Protein AF-A0A7J3TEE0-F1 (afdb_monomer)

Solvent-accessible surface area (backbone atoms only — not comparable to full-atom values): 5230 Å² total; per-residue (Å²): 127,77,56,94,64,92,69,82,49,39,93,88,77,66,43,64,88,68,67,87,52,91,75,44,59,32,32,27,68,42,61,43,82,46,66,81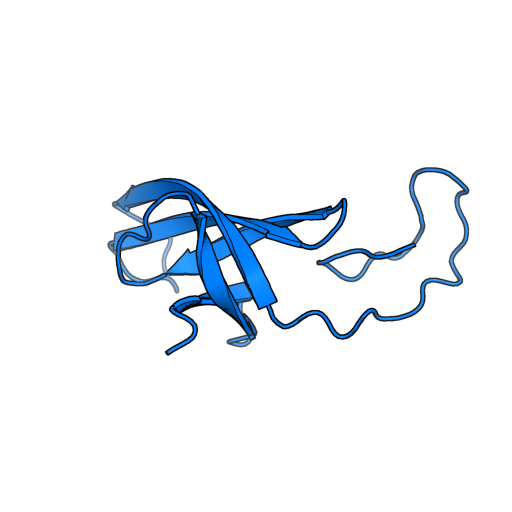,48,62,92,94,52,65,55,58,36,19,47,30,35,28,35,42,96,92,44,76,49,70,27,38,20,89,56,89,62,56,67,68,39,46,27,36,46,47,72,79,84,90,47,49,32,42,45,73,59,127

Nearest PDB structures (foldseek):
  5l37-assembly1_C  TM=6.788E-01  e=3.802E-01  Mycolicibacterium smegmatis MC2 155
  3rln-assembly1_A  TM=6.475E-01  e=5.022E-01  Homo sapiens
  5l37-assembly1_D  TM=6.829E-01  e=8.764E-01  Mycolicibacterium smegmatis MC2 155
  2rcf-assembly1_D  TM=6.750E-01  e=4.167E+00  Halothiobacillus neapolitanus
  8p5d-assembly1_SCC  TM=5.470E-01  e=4.405E+00  Spraguea lophii 42_110

Secondary structure (DSSP, 8-state):
---SS--SS-TTT--S--------EEEEEEEEEEESPPTTS-SEEEEEEEEETTEEEEEEESS---TT-EEEEEE-SSSEEEEE--

pLDDT: mean 87.25, std 10.18, range [57.22, 97.69]

Sequence (86 aa):
MEFLVKRDFCPSCYSQDIEDSNFNNGSVIHSVKLIATPAGFPDEYYLIMARHSKIVFFCRSPISLNKGTEIVVRDDGDGPVCSPST

Mean predicted aligned error: 5.76 Å

Structure (mmCIF, N/CA/C/O backbone):
data_AF-A0A7J3TEE0-F1
#
_entry.id   AF-A0A7J3TEE0-F1
#
loop_
_atom_site.group_PDB
_atom_site.id
_atom_site.type_symbol
_atom_site.label_atom_id
_atom_site.label_alt_id
_atom_site.label_comp_id
_atom_site.label_asym_id
_atom_site.label_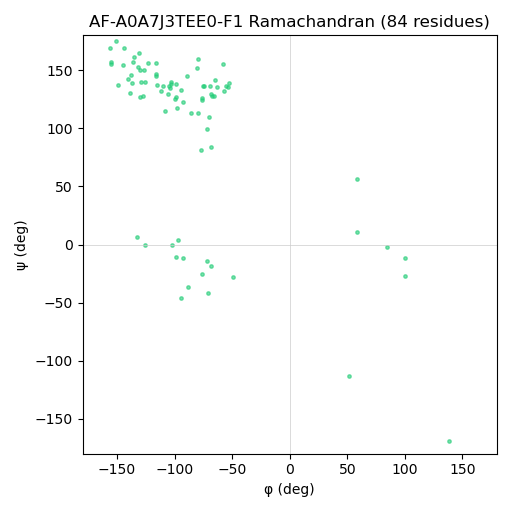entity_id
_atom_site.label_seq_id
_atom_site.pdbx_PDB_ins_code
_atom_site.Cartn_x
_atom_site.Cartn_y
_atom_site.Cartn_z
_atom_site.occupancy
_atom_site.B_iso_or_equiv
_atom_site.auth_seq_id
_atom_site.auth_comp_id
_atom_site.auth_asym_id
_atom_site.auth_atom_id
_atom_site.pdbx_PDB_model_num
ATOM 1 N N . MET A 1 1 ? 3.974 21.585 2.102 1.00 57.22 1 MET A N 1
ATOM 2 C CA . MET A 1 1 ? 2.852 20.809 1.519 1.00 57.22 1 MET A CA 1
ATOM 3 C C . MET A 1 1 ? 3.401 19.428 1.264 1.00 57.22 1 MET A C 1
ATOM 5 O O . MET A 1 1 ? 4.482 19.344 0.709 1.00 57.22 1 MET A O 1
ATOM 9 N N . GLU A 1 2 ? 2.719 18.390 1.722 1.00 62.16 2 GLU A N 1
ATOM 10 C CA . GLU A 1 2 ? 3.277 17.037 1.758 1.00 62.16 2 GLU A CA 1
ATOM 11 C C . GLU A 1 2 ? 2.702 16.196 0.610 1.00 62.16 2 GLU A C 1
ATOM 13 O O . GLU A 1 2 ? 1.501 16.264 0.321 1.00 62.16 2 GLU A O 1
ATOM 18 N N . PHE A 1 3 ? 3.553 15.408 -0.043 1.00 65.56 3 PHE A N 1
ATOM 19 C CA . PHE A 1 3 ? 3.173 14.465 -1.092 1.00 65.56 3 PHE A CA 1
ATOM 20 C C . PHE A 1 3 ? 3.761 13.095 -0.765 1.00 65.56 3 PHE A C 1
ATOM 22 O O . PHE A 1 3 ? 4.902 13.004 -0.332 1.00 65.56 3 PHE A O 1
ATOM 29 N N . LEU A 1 4 ? 2.994 12.028 -1.008 1.00 63.84 4 LEU A N 1
ATOM 30 C CA . LEU A 1 4 ? 3.495 10.665 -0.810 1.00 63.84 4 LEU A CA 1
ATOM 31 C C . LEU A 1 4 ? 4.541 10.278 -1.863 1.00 63.84 4 LEU A C 1
ATOM 33 O O . LEU A 1 4 ? 5.524 9.613 -1.566 1.00 63.84 4 LEU A O 1
ATOM 37 N N . VAL A 1 5 ? 4.284 10.652 -3.113 1.00 67.25 5 VAL A N 1
ATOM 38 C CA . VAL A 1 5 ? 5.155 10.330 -4.240 1.00 67.25 5 VAL A CA 1
ATOM 39 C C . VAL A 1 5 ? 5.895 11.595 -4.614 1.00 67.25 5 VAL A C 1
ATOM 41 O O . VAL A 1 5 ? 5.273 12.660 -4.698 1.00 67.25 5 VAL A O 1
ATOM 44 N N . LYS A 1 6 ? 7.199 11.468 -4.863 1.00 70.75 6 LYS A N 1
ATOM 45 C CA . LYS A 1 6 ? 8.015 12.562 -5.378 1.00 70.75 6 LYS A CA 1
ATOM 46 C C . LYS A 1 6 ? 7.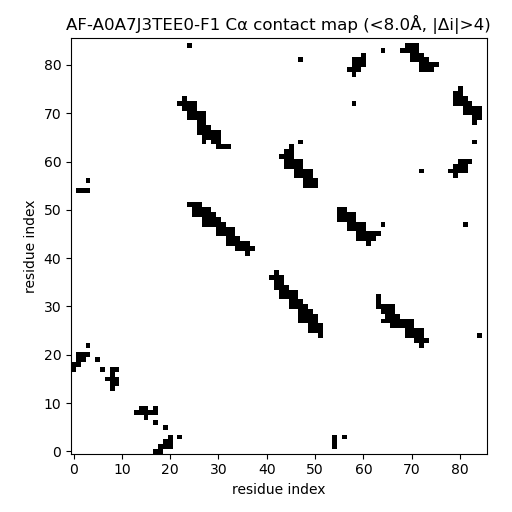381 13.128 -6.648 1.00 70.75 6 LYS A C 1
ATOM 48 O O . LYS A 1 6 ? 6.918 12.385 -7.513 1.00 70.75 6 LYS A O 1
ATOM 53 N N . ARG A 1 7 ? 7.331 14.453 -6.741 1.00 75.00 7 ARG A N 1
ATOM 54 C CA . ARG A 1 7 ? 6.783 15.168 -7.895 1.00 75.00 7 ARG A CA 1
ATOM 55 C C . ARG A 1 7 ? 7.798 16.167 -8.408 1.00 75.00 7 ARG A C 1
ATOM 57 O O . ARG A 1 7 ? 8.557 16.720 -7.624 1.00 75.00 7 ARG A O 1
ATOM 64 N N . ASP A 1 8 ? 7.742 16.429 -9.706 1.00 82.19 8 ASP A N 1
ATOM 65 C CA . ASP A 1 8 ? 8.570 17.461 -10.332 1.00 82.19 8 ASP A CA 1
ATOM 66 C C . ASP A 1 8 ? 8.040 18.876 -10.046 1.00 82.19 8 ASP A C 1
ATOM 68 O O . ASP A 1 8 ? 8.796 19.841 -10.071 1.00 82.19 8 ASP A O 1
ATOM 72 N N . PHE A 1 9 ? 6.735 19.020 -9.777 1.00 84.38 9 PHE A N 1
ATOM 73 C CA . PHE A 1 9 ? 6.113 20.295 -9.417 1.00 84.38 9 PHE A CA 1
ATOM 74 C C . PHE A 1 9 ? 4.819 20.116 -8.607 1.00 84.38 9 PHE A C 1
ATOM 76 O O . PHE A 1 9 ? 4.119 19.099 -8.686 1.00 84.38 9 PHE A O 1
ATOM 83 N N . CYS A 1 10 ? 4.475 21.137 -7.820 1.00 81.75 10 CYS A N 1
ATOM 84 C CA . CYS A 1 10 ? 3.216 21.200 -7.089 1.00 81.75 10 CYS A CA 1
ATOM 85 C C . CYS A 1 10 ? 2.064 21.550 -8.050 1.00 81.75 10 CYS A C 1
ATOM 87 O O . CYS A 1 10 ? 2.103 22.609 -8.670 1.00 81.75 10 CYS A O 1
ATOM 89 N N . PRO A 1 11 ? 0.984 20.754 -8.148 1.00 82.94 11 PRO A N 1
ATOM 90 C CA . PRO A 1 11 ? -0.116 21.043 -9.075 1.00 82.94 11 PRO A CA 1
ATOM 91 C C . PRO A 1 11 ? -0.924 22.296 -8.700 1.00 82.94 11 PRO A C 1
ATOM 93 O O . PRO A 1 11 ? -1.654 22.819 -9.533 1.00 82.94 11 PRO A O 1
ATOM 96 N N . SER A 1 12 ? -0.827 22.764 -7.451 1.00 85.88 12 SER A N 1
ATOM 97 C CA . SER A 1 12 ? -1.593 23.918 -6.968 1.00 85.88 12 SER A CA 1
ATOM 98 C C . SER A 1 12 ? -0.883 25.248 -7.215 1.00 85.88 12 SER A C 1
ATOM 100 O O . SER A 1 12 ? -1.544 26.246 -7.480 1.00 85.88 12 SER A O 1
ATOM 102 N N . CYS A 1 13 ? 0.449 25.283 -7.092 1.00 87.75 13 CYS A N 1
ATOM 103 C CA . CYS A 1 13 ? 1.238 26.517 -7.198 1.00 87.75 13 CYS A CA 1
ATOM 104 C C . CYS A 1 13 ? 2.366 26.460 -8.237 1.00 87.75 13 CYS A C 1
ATOM 106 O O . CYS A 1 13 ? 3.078 27.444 -8.393 1.00 87.75 13 CYS A O 1
ATOM 108 N N . TYR A 1 14 ? 2.543 25.328 -8.923 1.00 85.88 14 TYR A N 1
ATOM 109 C CA . TYR A 1 14 ? 3.588 25.070 -9.923 1.00 85.88 14 TYR A CA 1
ATOM 110 C C . TYR A 1 14 ? 5.032 25.230 -9.420 1.00 85.88 14 TYR A C 1
ATOM 112 O O . TYR A 1 14 ? 5.965 25.191 -10.217 1.00 85.88 14 TYR A O 1
ATOM 120 N N . SER A 1 15 ? 5.229 25.362 -8.104 1.00 85.69 15 SER A N 1
ATOM 121 C CA . SER A 1 15 ? 6.559 25.395 -7.495 1.00 85.69 15 SER A CA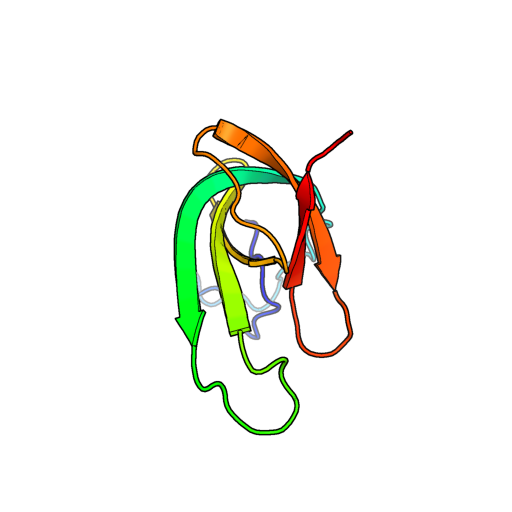 1
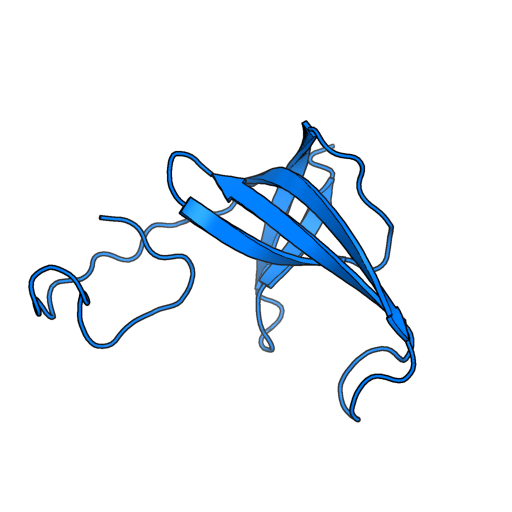ATOM 122 C C . SER A 1 15 ? 7.276 24.058 -7.671 1.00 85.69 15 SER A C 1
ATOM 124 O O . SER A 1 15 ? 6.652 23.000 -7.538 1.00 85.69 15 SER A O 1
ATOM 126 N N . GLN A 1 16 ? 8.581 24.129 -7.926 1.00 85.88 16 GLN A N 1
ATOM 127 C CA . GLN A 1 16 ? 9.503 22.989 -7.936 1.00 85.88 16 GLN A CA 1
ATOM 128 C C . GLN A 1 16 ? 10.179 22.780 -6.571 1.00 85.88 16 GLN A C 1
ATOM 130 O O . GLN A 1 16 ? 10.759 21.725 -6.332 1.00 85.88 16 GLN A O 1
ATOM 135 N N . ASP A 1 17 ? 10.053 23.749 -5.659 1.00 79.31 17 ASP A N 1
ATOM 136 C CA . ASP A 1 17 ? 10.556 23.649 -4.289 1.00 79.31 17 ASP A CA 1
ATOM 137 C C . ASP A 1 17 ? 9.607 22.773 -3.461 1.00 79.31 17 ASP A C 1
ATOM 139 O O . ASP A 1 17 ? 8.705 23.258 -2.768 1.00 79.31 17 ASP A O 1
ATOM 143 N N . ILE A 1 18 ? 9.768 21.456 -3.601 1.00 75.38 18 ILE A N 1
ATOM 144 C CA . ILE A 1 18 ? 9.022 20.440 -2.859 1.00 75.38 18 ILE A CA 1
ATOM 145 C C . ILE A 1 18 ? 9.970 19.794 -1.855 1.00 75.38 18 ILE A C 1
ATOM 147 O O . ILE A 1 18 ? 10.926 19.123 -2.233 1.00 75.38 18 ILE A O 1
ATOM 151 N N . GLU A 1 19 ? 9.692 19.996 -0.571 1.00 70.62 19 GLU A N 1
ATOM 152 C CA . GLU A 1 19 ? 10.385 19.284 0.500 1.00 70.62 19 GLU A CA 1
ATOM 153 C C . GLU A 1 19 ? 9.899 17.833 0.575 1.00 70.62 19 GLU A C 1
ATOM 155 O O . GLU A 1 19 ? 8.693 17.564 0.536 1.00 70.62 19 GLU A O 1
ATOM 160 N N . ASP A 1 20 ? 10.842 16.904 0.726 1.00 65.50 20 ASP A N 1
ATOM 161 C CA . ASP A 1 20 ? 10.539 15.499 0.973 1.00 65.50 20 ASP A CA 1
ATOM 162 C C . ASP A 1 20 ? 9.965 15.353 2.390 1.00 65.50 20 ASP A C 1
ATOM 164 O O . ASP A 1 20 ? 10.663 15.500 3.396 1.00 65.50 20 ASP A O 1
ATOM 168 N N . SER A 1 21 ? 8.669 15.055 2.490 1.00 64.25 21 SER A N 1
ATOM 169 C CA . SER A 1 21 ? 8.066 14.693 3.770 1.00 64.25 21 SER A CA 1
ATOM 170 C C . SER A 1 21 ? 8.382 13.230 4.070 1.00 64.25 21 SER A C 1
ATOM 172 O O . SER A 1 21 ? 7.884 12.341 3.377 1.00 64.25 21 SER A O 1
ATOM 174 N N . ASN A 1 22 ? 9.187 12.974 5.105 1.00 63.53 22 ASN A N 1
ATOM 175 C CA . ASN A 1 22 ? 9.476 11.626 5.601 1.00 63.53 22 ASN A CA 1
ATOM 176 C C . ASN A 1 22 ? 8.232 11.017 6.245 1.00 63.53 22 ASN A C 1
ATOM 178 O O . ASN A 1 22 ? 8.015 11.083 7.455 1.00 63.53 22 ASN A O 1
ATOM 182 N N . PHE A 1 23 ? 7.398 10.444 5.395 1.00 74.00 23 PHE A N 1
ATOM 183 C CA . PHE A 1 23 ? 6.120 9.895 5.764 1.00 74.00 23 PHE A CA 1
ATOM 184 C C . PHE A 1 23 ? 6.218 8.377 5.973 1.00 74.00 23 PHE A C 1
ATOM 186 O O . PHE A 1 23 ? 6.515 7.644 5.033 1.00 74.00 23 PHE A O 1
ATOM 193 N N . ASN A 1 24 ? 5.957 7.890 7.192 1.00 86.44 24 ASN A N 1
ATOM 194 C CA . ASN A 1 24 ? 6.106 6.467 7.523 1.00 86.44 24 ASN A CA 1
ATOM 195 C C . ASN A 1 24 ? 4.918 5.838 8.275 1.00 86.44 24 ASN A C 1
ATOM 197 O O . ASN A 1 24 ? 5.036 4.684 8.686 1.00 86.44 24 ASN A O 1
ATOM 201 N N . ASN A 1 25 ? 3.789 6.539 8.469 1.00 91.69 25 ASN A N 1
ATOM 202 C CA . ASN A 1 25 ? 2.671 6.021 9.275 1.00 91.69 25 ASN A CA 1
ATOM 203 C C . ASN A 1 25 ? 1.267 6.494 8.862 1.00 91.69 25 ASN A C 1
ATOM 205 O O . ASN A 1 25 ? 1.031 7.658 8.621 1.00 91.69 25 ASN A O 1
ATOM 209 N N . GLY A 1 26 ? 0.248 5.651 8.829 1.00 93.25 26 GLY A N 1
ATOM 210 C CA . GLY A 1 26 ? -1.088 6.125 8.444 1.00 93.25 26 GLY A CA 1
ATOM 211 C C . GLY A 1 26 ? -2.209 5.341 9.073 1.00 93.25 26 GLY A C 1
ATOM 212 O O . GLY A 1 26 ? -1.976 4.319 9.700 1.00 93.25 26 GLY A O 1
ATOM 213 N N . SER A 1 27 ? -3.433 5.792 8.828 1.00 96.69 27 SER A N 1
ATOM 214 C CA . SER A 1 27 ? -4.639 5.080 9.228 1.00 96.69 27 SER A CA 1
ATOM 215 C C . SER A 1 27 ? -5.380 4.573 7.998 1.00 96.69 27 SER A C 1
ATOM 217 O O . SER A 1 27 ? -5.589 5.313 7.030 1.00 96.69 27 SER A O 1
ATOM 219 N N . VAL A 1 28 ? -5.780 3.305 8.011 1.00 97.44 28 VAL A N 1
ATOM 220 C CA . VAL A 1 28 ? -6.468 2.668 6.882 1.00 97.44 28 VAL A CA 1
ATOM 221 C C . VAL A 1 28 ? -7.862 3.266 6.693 1.00 97.44 28 VAL A C 1
ATOM 223 O O . VAL A 1 28 ? -8.679 3.318 7.610 1.00 97.44 28 VAL A O 1
ATOM 226 N N . ILE A 1 29 ? -8.173 3.673 5.466 1.00 97.69 29 ILE A N 1
ATOM 227 C CA . ILE A 1 29 ? -9.510 4.109 5.051 1.00 97.69 29 ILE A CA 1
ATOM 228 C C . ILE A 1 29 ? -10.273 2.937 4.432 1.00 97.69 29 ILE A C 1
ATOM 230 O O . ILE A 1 29 ? -11.453 2.737 4.736 1.00 97.69 29 ILE A O 1
ATOM 234 N N . HIS A 1 30 ? -9.612 2.194 3.542 1.00 97.56 30 HIS A N 1
ATOM 235 C CA . HIS A 1 30 ? -10.217 1.123 2.760 1.00 97.56 30 HIS A CA 1
ATOM 236 C C . HIS A 1 30 ? -9.173 0.090 2.316 1.00 97.56 30 HIS A C 1
ATOM 238 O O . HIS A 1 30 ? -7.989 0.402 2.221 1.00 97.56 30 HIS A O 1
ATOM 244 N N . SER A 1 31 ? -9.624 -1.127 2.021 1.00 97.31 31 SER A N 1
ATOM 245 C CA . SER A 1 31 ? -8.788 -2.251 1.597 1.00 97.31 31 SER A CA 1
ATOM 246 C C . SER A 1 31 ? -9.501 -3.002 0.478 1.00 97.31 31 SER A C 1
ATOM 248 O O . SER A 1 31 ? -10.682 -3.326 0.615 1.00 97.31 31 SER A O 1
ATOM 250 N N . VAL A 1 32 ? -8.796 -3.266 -0.622 1.00 96.81 32 VAL A N 1
ATOM 251 C CA . VAL A 1 32 ? -9.318 -4.004 -1.780 1.00 96.81 32 VAL A CA 1
ATOM 252 C C . VAL A 1 32 ? -8.363 -5.139 -2.117 1.00 96.81 32 VAL A C 1
ATOM 254 O O . VAL A 1 32 ? -7.173 -4.903 -2.308 1.00 96.81 32 VAL A O 1
ATOM 257 N N . LYS A 1 33 ? -8.879 -6.368 -2.223 1.00 96.44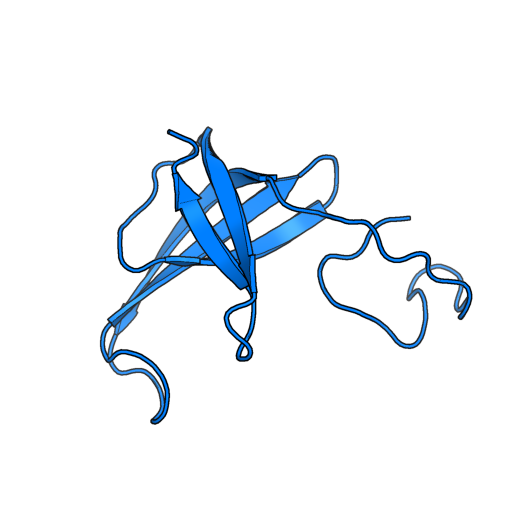 33 LYS A N 1
ATOM 258 C CA . LYS A 1 33 ? -8.088 -7.508 -2.697 1.00 96.44 33 LYS A CA 1
ATOM 259 C C . LYS A 1 33 ? -7.921 -7.420 -4.213 1.00 96.44 33 LYS A C 1
ATOM 261 O O . LYS A 1 33 ? -8.913 -7.352 -4.936 1.00 96.44 33 LYS A O 1
ATOM 266 N N . LEU A 1 34 ? -6.679 -7.461 -4.677 1.00 93.88 34 LEU A N 1
ATOM 267 C CA . LEU A 1 34 ? -6.323 -7.613 -6.081 1.00 93.88 34 LEU A CA 1
ATOM 268 C C . LEU A 1 34 ? -5.865 -9.052 -6.331 1.00 93.88 34 LEU A C 1
ATOM 270 O O . LEU A 1 34 ? -5.178 -9.650 -5.504 1.00 93.88 34 LEU A O 1
ATOM 274 N N . ILE A 1 35 ? -6.285 -9.597 -7.469 1.00 92.75 35 ILE A N 1
ATOM 275 C CA . ILE A 1 35 ? -5.965 -10.947 -7.944 1.00 92.75 35 ILE A CA 1
ATOM 276 C C . ILE A 1 35 ? -5.504 -10.862 -9.400 1.00 92.75 35 ILE A C 1
ATOM 278 O O . ILE A 1 35 ? -5.938 -9.958 -10.115 1.00 92.75 35 ILE A O 1
ATOM 282 N N . ALA A 1 36 ? -4.677 -11.816 -9.835 1.00 82.19 36 ALA A N 1
ATOM 283 C CA . ALA A 1 36 ? -4.146 -11.894 -11.200 1.00 82.19 36 ALA A CA 1
ATOM 284 C C . ALA A 1 36 ? -3.349 -10.638 -11.597 1.00 82.19 36 ALA A C 1
ATOM 286 O O . ALA A 1 36 ? -3.655 -9.939 -12.565 1.00 82.19 36 ALA A O 1
ATOM 287 N N . THR A 1 37 ? -2.336 -10.321 -10.799 1.00 84.69 37 THR A N 1
ATOM 288 C CA . THR A 1 37 ? -1.525 -9.111 -10.951 1.00 84.69 37 THR A CA 1
ATOM 289 C C . THR A 1 37 ? -0.467 -9.260 -12.053 1.00 84.69 37 THR A C 1
ATOM 291 O O . THR A 1 37 ? -0.097 -10.381 -12.402 1.00 84.69 37 THR A O 1
ATOM 294 N N . PRO A 1 38 ? 0.062 -8.151 -12.604 1.00 84.50 38 PRO A N 1
ATOM 295 C CA . PRO A 1 38 ? 1.127 -8.200 -13.604 1.00 84.50 38 PRO A CA 1
ATOM 296 C C . PRO A 1 38 ? 2.390 -8.917 -13.105 1.00 84.50 38 PRO A C 1
ATOM 298 O O . PRO A 1 38 ? 2.684 -8.921 -11.908 1.00 84.50 38 PRO A O 1
ATOM 301 N N . ALA A 1 39 ? 3.173 -9.458 -14.043 1.00 84.44 39 ALA A N 1
ATOM 302 C CA . ALA A 1 39 ? 4.470 -10.062 -13.748 1.00 84.44 39 ALA A CA 1
ATOM 303 C C . ALA A 1 39 ? 5.393 -9.077 -13.003 1.00 84.44 39 ALA A C 1
ATOM 305 O O . ALA A 1 39 ? 5.472 -7.904 -13.366 1.00 84.44 39 ALA A O 1
ATOM 306 N N . GLY A 1 40 ? 6.085 -9.573 -11.974 1.00 81.69 40 GLY A N 1
ATOM 307 C CA . GLY A 1 40 ? 6.891 -8.761 -11.051 1.00 81.69 40 GLY A CA 1
ATOM 308 C C . GLY A 1 40 ? 6.196 -8.459 -9.719 1.00 81.69 40 GLY A C 1
ATOM 309 O O . GLY A 1 40 ? 6.862 -8.060 -8.773 1.00 81.69 40 GLY A O 1
ATOM 310 N N . PHE A 1 41 ? 4.890 -8.726 -9.604 1.00 84.38 41 PHE A N 1
ATOM 311 C CA . PHE A 1 41 ? 4.126 -8.590 -8.361 1.00 84.38 41 PHE A CA 1
ATOM 312 C C . PHE A 1 41 ? 3.580 -9.947 -7.885 1.00 84.38 41 PHE A C 1
ATOM 314 O O . PHE A 1 41 ? 3.413 -10.849 -8.707 1.00 84.38 41 PHE A O 1
ATOM 321 N N . PRO A 1 42 ? 3.282 -10.115 -6.580 1.00 84.62 42 PRO A N 1
ATOM 322 C CA . PRO A 1 42 ? 2.624 -11.321 -6.078 1.00 84.62 42 PRO A CA 1
ATOM 323 C C . PRO A 1 42 ? 1.225 -11.481 -6.677 1.00 84.62 42 PRO A C 1
ATOM 325 O O . PRO A 1 42 ? 0.465 -10.517 -6.640 1.00 84.62 42 PRO A O 1
ATOM 328 N N . ASP A 1 43 ? 0.869 -12.695 -7.115 1.00 88.75 43 ASP A N 1
ATOM 329 C CA . ASP A 1 43 ? -0.406 -13.032 -7.785 1.00 88.75 43 ASP A CA 1
ATOM 330 C C . ASP A 1 43 ? -1.668 -12.515 -7.071 1.00 88.75 43 ASP A C 1
ATOM 332 O O . ASP A 1 43 ? -2.697 -12.261 -7.709 1.00 88.75 43 ASP A O 1
ATOM 336 N N . GLU A 1 44 ? -1.591 -12.363 -5.748 1.00 93.69 44 GLU A N 1
ATOM 337 C CA . GLU A 1 44 ? -2.590 -11.684 -4.937 1.00 93.69 44 GLU A CA 1
ATOM 338 C C . GLU A 1 44 ? -1.954 -10.767 -3.885 1.00 93.69 44 GLU A C 1
ATOM 340 O O . GLU A 1 44 ? -0.985 -11.120 -3.213 1.00 93.69 44 GLU A O 1
ATOM 345 N N . TYR A 1 45 ? -2.543 -9.585 -3.709 1.00 94.50 45 TYR A N 1
ATOM 346 C CA . TYR A 1 45 ? -2.234 -8.672 -2.609 1.00 94.50 45 TYR A CA 1
ATOM 347 C C . TYR A 1 45 ? -3.420 -7.743 -2.335 1.00 94.50 45 TYR A C 1
ATOM 349 O O . TYR A 1 45 ? -4.373 -7.664 -3.110 1.00 94.50 45 TYR A O 1
ATOM 357 N N . TYR A 1 46 ? -3.374 -7.015 -1.224 1.00 96.44 46 TYR A N 1
ATOM 358 C CA . TYR A 1 46 ? -4.345 -5.979 -0.899 1.00 96.44 46 TYR A CA 1
ATOM 359 C C . TYR A 1 46 ? -3.801 -4.603 -1.261 1.00 96.44 46 TYR A C 1
AT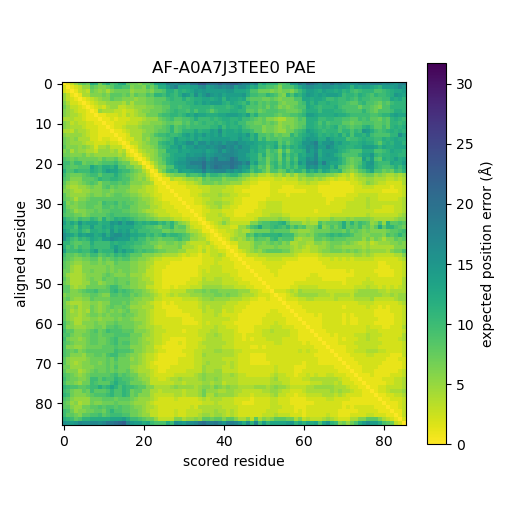OM 361 O O . TYR A 1 46 ? -2.713 -4.216 -0.831 1.00 96.44 46 TYR A O 1
ATOM 369 N N . LEU A 1 47 ? -4.574 -3.849 -2.038 1.00 96.06 47 LEU A N 1
ATOM 370 C CA . LEU A 1 47 ? -4.364 -2.424 -2.227 1.00 96.06 47 LEU A CA 1
ATOM 371 C C . LEU A 1 47 ? -5.072 -1.682 -1.093 1.00 96.06 47 LEU A C 1
ATOM 373 O O . LEU A 1 47 ? -6.301 -1.691 -0.983 1.00 96.06 47 LEU A O 1
ATOM 377 N N . ILE A 1 48 ? -4.279 -1.049 -0.241 1.00 97.31 48 ILE A N 1
ATOM 378 C CA . ILE A 1 48 ? -4.741 -0.327 0.936 1.00 97.31 48 ILE A CA 1
ATOM 379 C C . ILE A 1 48 ? -4.788 1.157 0.603 1.00 97.31 48 ILE A C 1
ATOM 381 O O . ILE A 1 48 ? -3.786 1.738 0.194 1.00 97.31 48 ILE A O 1
ATOM 385 N N . MET A 1 49 ? -5.946 1.778 0.802 1.00 96.81 49 MET A N 1
ATOM 386 C CA . MET A 1 49 ? -6.083 3.229 0.833 1.00 96.81 49 MET A CA 1
ATOM 387 C C . MET A 1 49 ? -5.953 3.686 2.282 1.00 96.81 49 MET A C 1
ATOM 389 O O . MET A 1 49 ? -6.739 3.267 3.134 1.00 96.81 49 MET A O 1
ATOM 393 N N . ALA A 1 50 ? -5.004 4.570 2.560 1.00 95.25 50 ALA A N 1
ATOM 394 C CA . ALA A 1 50 ? -4.738 5.085 3.895 1.00 95.25 50 ALA A CA 1
ATOM 395 C C . ALA A 1 50 ? -4.634 6.612 3.899 1.00 95.25 50 ALA A C 1
ATOM 397 O O . ALA A 1 50 ? -4.547 7.262 2.854 1.00 95.25 50 ALA A O 1
ATOM 398 N N . ARG A 1 51 ? -4.700 7.194 5.095 1.00 93.56 51 ARG A N 1
ATOM 399 C CA . ARG A 1 51 ? -4.570 8.631 5.319 1.00 93.56 51 ARG A CA 1
ATOM 400 C C . ARG A 1 51 ? -3.482 8.918 6.331 1.00 93.56 51 ARG A C 1
ATOM 402 O O . ARG A 1 51 ? -3.424 8.277 7.374 1.00 93.56 51 ARG A O 1
ATOM 409 N N . HIS A 1 52 ? -2.715 9.959 6.052 1.00 90.12 52 HIS A N 1
ATOM 410 C CA . HIS A 1 52 ? -1.906 10.644 7.044 1.00 90.12 52 HIS A CA 1
ATOM 411 C C . HIS A 1 52 ? -2.164 12.133 6.957 1.00 90.12 52 HIS A C 1
ATOM 413 O O . HIS A 1 52 ? -2.090 12.722 5.877 1.00 90.12 52 HIS A O 1
ATOM 419 N N . SER A 1 53 ? -2.502 12.743 8.090 1.00 87.06 53 SER A N 1
ATOM 420 C CA . SER A 1 53 ? -2.884 14.152 8.135 1.00 87.06 53 SER A CA 1
ATOM 421 C C . SER A 1 53 ? -3.981 14.457 7.094 1.00 87.06 53 SER A C 1
ATOM 423 O O . SER A 1 53 ? -5.100 13.948 7.201 1.00 87.06 53 SER A O 1
ATOM 425 N N . LYS A 1 54 ? -3.680 15.259 6.062 1.00 83.50 54 LYS A N 1
ATOM 426 C CA . LYS A 1 54 ? -4.616 15.615 4.976 1.00 83.50 54 LYS A CA 1
ATOM 427 C C . LYS A 1 54 ? -4.374 14.844 3.671 1.00 83.50 54 LYS A C 1
ATOM 429 O O . LYS A 1 54 ? -5.102 15.059 2.705 1.00 83.50 54 LYS A O 1
ATOM 434 N N . ILE A 1 55 ? -3.382 13.959 3.632 1.00 85.38 55 ILE A N 1
ATOM 435 C CA . ILE A 1 55 ? -2.988 13.208 2.440 1.00 85.38 55 ILE A CA 1
ATOM 436 C C . ILE A 1 55 ? -3.690 11.858 2.448 1.00 8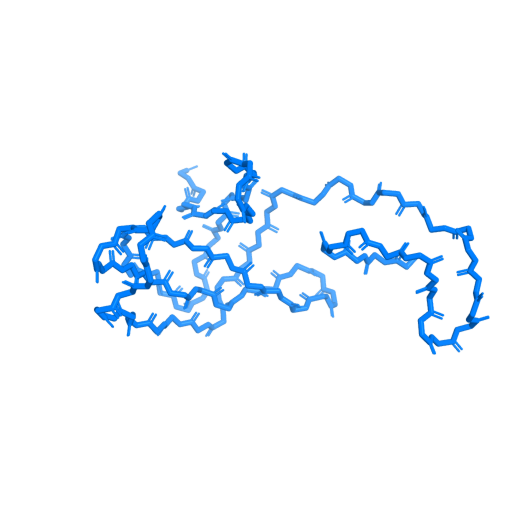5.38 55 ILE A C 1
ATOM 438 O O . ILE A 1 55 ? -3.676 11.148 3.452 1.00 85.38 55 ILE A O 1
ATOM 442 N N . VAL A 1 56 ? -4.277 11.492 1.312 1.00 89.94 56 VAL A N 1
ATOM 443 C CA . VAL A 1 56 ? -4.736 10.127 1.048 1.00 89.94 56 VAL A CA 1
ATOM 444 C C . VAL A 1 56 ? -3.748 9.477 0.097 1.00 89.94 56 VAL A C 1
ATOM 446 O O . VAL A 1 56 ? -3.331 10.095 -0.883 1.00 89.94 56 VAL A O 1
ATOM 449 N N . PHE A 1 57 ? -3.375 8.242 0.395 1.00 90.19 57 PHE A N 1
ATOM 450 C CA . PHE A 1 57 ? -2.374 7.509 -0.356 1.00 90.19 57 PHE A CA 1
ATOM 451 C C . PHE A 1 57 ? -2.706 6.023 -0.460 1.00 90.19 57 PHE A C 1
ATOM 453 O O . PHE A 1 57 ? -3.608 5.527 0.219 1.00 90.19 57 PHE A O 1
ATOM 460 N N . PHE A 1 58 ? -1.962 5.327 -1.321 1.00 93.62 58 PHE A N 1
ATOM 461 C CA . PHE A 1 58 ? -2.078 3.889 -1.518 1.00 93.62 58 PHE A CA 1
ATOM 462 C C . PHE A 1 58 ? -0.796 3.170 -1.106 1.00 93.62 58 PHE A C 1
ATOM 464 O O . PHE A 1 58 ? 0.297 3.692 -1.313 1.00 93.62 58 PHE A O 1
ATOM 471 N N . CYS A 1 59 ? -0.938 1.972 -0.552 1.00 94.00 59 CYS A N 1
ATOM 472 C CA . CYS A 1 59 ? 0.161 1.058 -0.263 1.00 94.00 59 CYS A CA 1
ATOM 473 C C . CYS A 1 59 ? -0.289 -0.392 -0.467 1.00 94.00 59 CYS A C 1
ATOM 475 O O . CYS A 1 59 ? -1.480 -0.703 -0.393 1.00 94.00 59 CYS A O 1
ATOM 477 N N . ARG A 1 60 ? 0.656 -1.286 -0.751 1.00 94.69 60 ARG A N 1
ATOM 478 C CA . ARG A 1 60 ? 0.389 -2.723 -0.895 1.00 94.69 60 ARG A CA 1
ATOM 479 C C . ARG A 1 60 ? 0.518 -3.426 0.450 1.00 94.69 60 ARG A C 1
ATOM 481 O O . ARG A 1 60 ? 1.388 -3.084 1.245 1.00 94.69 60 ARG A O 1
ATOM 488 N N . SER A 1 61 ? -0.296 -4.445 0.691 1.00 95.81 61 SER A N 1
ATOM 489 C CA . SER A 1 61 ? -0.157 -5.316 1.858 1.00 95.81 61 SER A CA 1
ATOM 490 C C . SER A 1 61 ? -0.432 -6.774 1.483 1.00 95.81 61 SER A C 1
ATOM 492 O O . SER A 1 61 ? -1.340 -7.030 0.692 1.00 95.81 61 SER A O 1
ATOM 494 N N . PRO A 1 62 ? 0.303 -7.752 2.041 1.00 94.69 62 PRO A N 1
ATOM 495 C CA . PRO A 1 62 ? -0.008 -9.168 1.833 1.00 94.69 62 PRO A CA 1
ATOM 496 C C . PRO A 1 62 ? -1.277 -9.609 2.581 1.00 94.69 62 PRO A C 1
ATOM 498 O O . PRO A 1 62 ? -1.818 -10.676 2.307 1.00 94.69 62 PRO A O 1
ATOM 501 N N . ILE A 1 63 ? -1.766 -8.801 3.527 1.00 95.31 63 ILE A N 1
ATOM 502 C CA . ILE A 1 63 ? -2.934 -9.101 4.358 1.00 95.31 63 ILE A CA 1
ATOM 503 C C . ILE A 1 63 ? -3.998 -8.012 4.227 1.00 95.31 63 ILE A C 1
ATOM 505 O O . ILE A 1 63 ? -3.698 -6.859 3.920 1.00 95.31 63 ILE A O 1
ATOM 509 N N . SER A 1 64 ? -5.254 -8.366 4.502 1.00 96.00 64 SER A N 1
ATOM 510 C CA . SER A 1 64 ? -6.313 -7.364 4.625 1.00 96.00 64 SER A CA 1
ATOM 511 C C . SER A 1 64 ? -6.099 -6.538 5.888 1.00 96.00 64 SER A C 1
ATOM 513 O O . SER A 1 64 ? -5.862 -7.097 6.959 1.00 96.00 64 SER A O 1
ATOM 515 N N . LEU A 1 65 ? -6.264 -5.221 5.777 1.00 96.25 65 LEU A N 1
ATOM 516 C CA . LEU A 1 65 ? -6.223 -4.302 6.909 1.00 96.25 65 LEU A CA 1
ATOM 517 C C . LEU A 1 65 ? -7.591 -3.645 7.099 1.00 96.25 65 LEU A C 1
ATOM 519 O O . LEU A 1 65 ? -8.247 -3.249 6.133 1.00 96.25 65 LEU A O 1
ATOM 523 N N . ASN A 1 66 ? -8.033 -3.546 8.351 1.00 97.00 66 ASN A N 1
ATOM 524 C CA . ASN A 1 66 ? -9.341 -2.994 8.682 1.00 97.00 66 ASN A CA 1
ATOM 525 C C . ASN A 1 66 ? -9.304 -1.465 8.675 1.00 97.00 66 ASN A C 1
ATOM 527 O O . ASN A 1 66 ? -8.285 -0.847 8.969 1.00 97.00 66 ASN A O 1
ATOM 531 N N . LYS A 1 67 ? -10.444 -0.836 8.381 1.00 97.38 67 LYS A N 1
ATOM 532 C CA . LYS A 1 67 ? -10.582 0.620 8.487 1.00 97.38 67 LYS A CA 1
ATOM 533 C C . LYS A 1 67 ? -10.249 1.085 9.911 1.00 97.38 67 LYS A C 1
ATOM 535 O O . LYS A 1 67 ? -10.775 0.535 10.874 1.00 97.38 67 LYS A O 1
ATOM 540 N N . GLY A 1 68 ? -9.421 2.119 10.022 1.00 96.56 68 GLY A N 1
ATOM 541 C CA . GLY A 1 68 ? -8.924 2.668 11.283 1.00 96.56 68 GLY A CA 1
ATOM 542 C C . GLY A 1 68 ? -7.698 1.951 11.851 1.00 96.56 68 GLY A C 1
ATOM 543 O O . GLY A 1 68 ? -7.197 2.370 12.886 1.00 96.56 68 GLY A O 1
ATOM 544 N N . THR A 1 69 ? -7.204 0.883 11.212 1.00 97.25 69 THR A N 1
ATOM 545 C CA . THR A 1 69 ? -5.927 0.273 11.596 1.00 97.25 69 THR A CA 1
ATOM 546 C C . THR A 1 69 ? -4.790 1.252 11.323 1.00 97.25 69 THR A C 1
ATOM 548 O O . THR A 1 69 ? -4.660 1.748 10.204 1.00 97.25 69 THR A O 1
ATOM 551 N N . GLU A 1 70 ? -3.959 1.491 12.334 1.00 97.44 70 GLU A N 1
ATOM 552 C CA . GLU A 1 70 ? -2.706 2.221 12.169 1.00 97.44 70 GLU A CA 1
ATOM 553 C C . GLU A 1 70 ? -1.668 1.329 11.485 1.00 97.44 70 GLU A C 1
ATOM 555 O O . GLU A 1 70 ? -1.534 0.141 11.796 1.00 97.44 70 GLU A O 1
ATOM 560 N N . ILE A 1 71 ? -0.946 1.900 10.530 1.00 96.25 71 ILE A N 1
ATOM 561 C CA . ILE A 1 71 ? 0.002 1.202 9.668 1.00 96.25 71 ILE A CA 1
ATOM 562 C C . ILE A 1 71 ? 1.342 1.917 9.635 1.00 96.25 71 ILE A C 1
ATOM 564 O O . ILE A 1 71 ? 1.401 3.142 9.715 1.00 96.25 71 ILE A O 1
ATOM 568 N N . VAL A 1 72 ? 2.403 1.145 9.431 1.00 95.25 72 VAL A N 1
ATOM 569 C CA . VAL A 1 72 ? 3.724 1.642 9.044 1.00 95.25 72 VAL A CA 1
ATOM 570 C C . VAL A 1 72 ? 3.871 1.480 7.538 1.00 95.25 72 VAL A C 1
ATOM 572 O O . VAL A 1 72 ? 3.490 0.446 6.985 1.00 95.25 72 VAL A O 1
ATOM 575 N N . VAL A 1 73 ? 4.435 2.492 6.883 1.00 92.69 73 VAL A N 1
ATOM 576 C CA . VAL A 1 73 ? 4.689 2.508 5.439 1.00 92.69 73 VAL A CA 1
ATOM 577 C C . VAL A 1 73 ? 6.188 2.422 5.186 1.00 92.69 73 VAL A C 1
ATOM 579 O O . VAL A 1 73 ? 6.981 3.074 5.865 1.00 92.69 73 VAL A O 1
ATOM 582 N N . ARG A 1 74 ? 6.574 1.589 4.221 1.00 91.44 74 ARG A N 1
ATOM 583 C CA . ARG A 1 74 ? 7.951 1.421 3.742 1.00 91.44 74 ARG A CA 1
ATOM 584 C C . ARG A 1 74 ? 7.945 1.393 2.219 1.00 91.44 74 ARG A C 1
ATOM 586 O O . ARG A 1 74 ? 6.902 1.141 1.627 1.00 91.44 74 ARG A O 1
ATOM 593 N N . ASP A 1 75 ? 9.094 1.620 1.604 1.00 88.06 75 ASP A N 1
ATOM 594 C CA . ASP A 1 75 ? 9.292 1.427 0.167 1.00 88.06 75 ASP A CA 1
ATOM 595 C C . ASP A 1 75 ? 10.114 0.148 -0.049 1.00 88.06 75 ASP A C 1
ATOM 597 O O . ASP A 1 75 ? 11.129 -0.045 0.628 1.00 88.06 75 ASP A O 1
ATOM 601 N N . ASP A 1 76 ? 9.649 -0.746 -0.921 1.00 87.88 76 ASP A N 1
ATOM 602 C CA . ASP A 1 76 ? 10.355 -1.983 -1.288 1.00 87.88 76 ASP A CA 1
ATOM 603 C C . ASP A 1 76 ? 11.171 -1.859 -2.590 1.00 87.88 76 ASP A C 1
ATOM 605 O O . ASP A 1 76 ? 11.771 -2.838 -3.027 1.00 87.88 76 ASP A O 1
ATOM 609 N N . GLY A 1 77 ? 11.225 -0.664 -3.186 1.00 84.81 77 GLY A N 1
ATOM 610 C CA . GLY A 1 77 ? 11.869 -0.380 -4.470 1.00 84.81 77 GLY A CA 1
ATOM 611 C C . GLY A 1 77 ? 10.885 -0.305 -5.640 1.00 84.81 77 GLY A C 1
ATOM 612 O O . GLY A 1 77 ? 11.140 0.439 -6.586 1.00 84.81 77 GLY A O 1
ATOM 613 N N . ASP A 1 78 ? 9.747 -0.999 -5.550 1.00 84.69 78 ASP A N 1
ATOM 614 C CA . ASP A 1 78 ? 8.652 -0.935 -6.529 1.00 84.69 78 ASP A CA 1
ATOM 615 C C . ASP A 1 78 ? 7.521 0.001 -6.068 1.00 84.69 78 ASP A C 1
ATOM 617 O O . ASP A 1 78 ? 6.606 0.331 -6.829 1.00 84.69 78 ASP A O 1
ATOM 621 N N . GLY A 1 79 ? 7.570 0.435 -4.807 1.00 86.06 79 GLY A N 1
ATOM 622 C CA . GLY A 1 79 ? 6.705 1.454 -4.238 1.00 86.06 79 GLY A CA 1
ATOM 623 C C . GLY A 1 79 ? 6.220 1.118 -2.826 1.00 86.06 79 GLY A C 1
ATOM 624 O O . GLY A 1 79 ? 6.673 0.162 -2.193 1.00 86.06 79 GLY A O 1
ATOM 625 N N . PRO A 1 80 ? 5.240 1.876 -2.309 1.00 90.94 80 PRO A N 1
ATOM 626 C CA . PRO A 1 80 ? 4.850 1.797 -0.909 1.00 90.94 80 PRO A CA 1
ATOM 627 C C . PRO A 1 80 ? 4.195 0.456 -0.547 1.00 90.94 80 PRO A C 1
ATOM 629 O O . PRO A 1 80 ? 3.194 0.036 -1.138 1.00 90.94 80 PRO A O 1
ATOM 632 N N . VAL A 1 81 ? 4.716 -0.171 0.504 1.00 93.75 81 VAL A N 1
ATOM 633 C CA . VAL A 1 81 ? 4.165 -1.342 1.191 1.00 93.75 81 VAL A CA 1
ATOM 634 C C . VAL A 1 81 ? 3.804 -0.979 2.628 1.00 93.75 81 VAL A C 1
ATOM 636 O O . VAL A 1 81 ? 4.450 -0.135 3.252 1.00 93.75 81 VAL A O 1
ATOM 639 N N . CYS A 1 82 ? 2.758 -1.597 3.165 1.00 94.94 82 CYS A N 1
ATOM 640 C CA . CYS A 1 82 ? 2.271 -1.301 4.503 1.00 94.94 82 CYS A CA 1
ATOM 641 C C . CYS A 1 82 ? 1.890 -2.532 5.319 1.00 94.94 82 CYS A C 1
ATOM 643 O O . CYS A 1 82 ? 1.363 -3.534 4.823 1.00 94.94 82 CYS A O 1
ATOM 645 N N . SER A 1 83 ? 2.146 -2.408 6.617 1.00 96.25 83 SER A N 1
ATOM 646 C CA . SER A 1 83 ? 1.867 -3.406 7.646 1.00 96.25 83 SER A CA 1
ATOM 647 C C . SER A 1 83 ? 1.261 -2.731 8.876 1.00 96.25 83 SER A C 1
ATOM 649 O O . SER A 1 83 ? 1.514 -1.542 9.076 1.00 96.25 83 SER A O 1
ATOM 651 N N . PRO A 1 84 ? 0.511 -3.453 9.727 1.00 95.81 84 PRO A N 1
ATOM 652 C CA . PRO A 1 84 ? 0.036 -2.909 10.995 1.00 95.81 84 PRO A CA 1
ATOM 653 C C . PRO A 1 84 ? 1.186 -2.329 11.825 1.00 95.81 84 PRO A C 1
ATOM 655 O O . PRO A 1 84 ? 2.270 -2.917 11.893 1.00 95.81 84 PRO A O 1
ATOM 658 N N . SER A 1 85 ? 0.944 -1.185 12.455 1.00 88.25 85 SER A N 1
ATOM 659 C CA . SER A 1 85 ? 1.794 -0.668 13.524 1.00 88.25 85 SER A CA 1
ATOM 660 C C . SER A 1 85 ? 1.557 -1.538 14.755 1.00 88.25 85 SER A C 1
ATOM 662 O O . SER A 1 85 ? 0.519 -1.411 15.400 1.00 88.25 85 SER A O 1
ATOM 664 N N . THR A 1 86 ? 2.455 -2.494 14.998 1.00 71.12 86 THR A N 1
ATOM 665 C CA . THR A 1 86 ? 2.434 -3.335 16.212 1.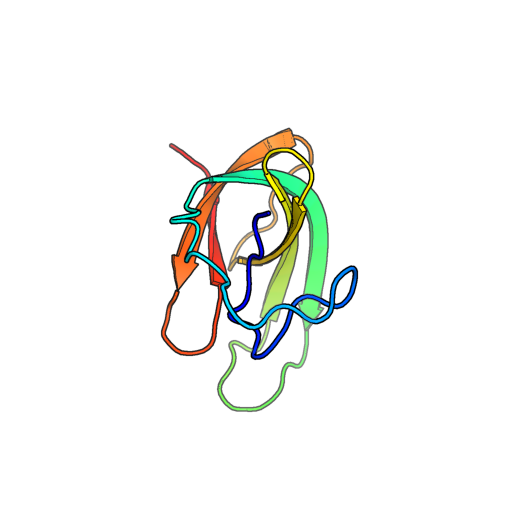00 71.12 86 THR A CA 1
ATOM 666 C C . THR A 1 86 ? 2.514 -2.491 17.476 1.00 71.12 86 THR A C 1
ATOM 668 O O . THR A 1 86 ? 3.283 -1.502 17.457 1.00 71.12 86 THR A O 1
#

Radius of gyration: 13.94 Å; Cα contacts (8 Å, |Δi|>4): 167; chains: 1; bounding box: 22×40×30 Å

Foldseek 3Di:
DEDQDDDCADPVPRDSPDDHDPDWKWFFADKDWDACDDPPDPRIWIWTWTDDDHDIDTAIERDTDDGGFMWTWDQPPVGIHIDGPD